Protein AF-A0A7Y0S0E7-F1 (afdb_monomer_lite)

InterPro domains:
  IPR016039 Thiolase-like [G3DSA:3.40.47.10] (1-91)
  IPR016039 Thiolase-like [SSF53901] (1-90)
  IPR020616 Thiolase, N-terminal [PF00108] (1-83)

pLDDT: mean 93.55, std 4.5, range [65.19, 97.75]

Sequence (91 aa):
AVMSAKRALEAQERGLFADELSPVSLNTKSEQAELDYDEPPRSIDLGKIPQLKPAFDEKGTVTAANSSAISDGAAALVLMDEDTARHQGLK

Foldseek 3Di:
DLVVLVVLVVCVVVCVCQVFFDWDWDDDPVDTDIDRGDDPSVPDDSVCVVVFQADPDNPDDHGPVVDDDDDDDDHDDDDDDPVVCVVVVHD

Structure (mmCIF, N/CA/C/O backbone):
data_AF-A0A7Y0S0E7-F1
#
_entry.id   AF-A0A7Y0S0E7-F1
#
loop_
_atom_site.group_PDB
_atom_site.id
_atom_site.type_symbol
_atom_site.label_atom_id
_atom_site.label_alt_id
_atom_site.label_comp_id
_atom_site.label_asym_id
_atom_site.label_entity_id
_atom_site.label_seq_id
_atom_site.pdbx_PDB_ins_code
_atom_site.Cartn_x
_atom_site.Cartn_y
_atom_site.Cartn_z
_atom_site.occupancy
_atom_site.B_iso_or_equiv
_atom_site.auth_seq_id
_atom_site.auth_comp_id
_atom_site.auth_asym_id
_atom_site.auth_atom_id
_atom_site.pdbx_PDB_model_num
ATOM 1 N N . ALA A 1 1 ? -0.222 -0.463 -14.955 1.00 86.75 1 ALA A N 1
ATOM 2 C CA . ALA A 1 1 ? 0.892 0.218 -14.265 1.00 86.75 1 ALA A CA 1
ATOM 3 C C . ALA A 1 1 ? 0.596 1.707 -14.039 1.00 86.75 1 ALA A C 1
ATOM 5 O O . ALA A 1 1 ? 0.025 2.027 -13.006 1.00 86.75 1 ALA A O 1
ATOM 6 N N . VAL A 1 2 ? 0.855 2.601 -15.010 1.00 93.88 2 VAL A N 1
ATOM 7 C CA . VAL A 1 2 ? 0.792 4.077 -14.837 1.00 93.88 2 VAL A CA 1
ATOM 8 C C . VAL A 1 2 ? -0.510 4.588 -14.207 1.00 93.88 2 VAL A C 1
ATOM 10 O O . VAL A 1 2 ? -0.460 5.355 -13.25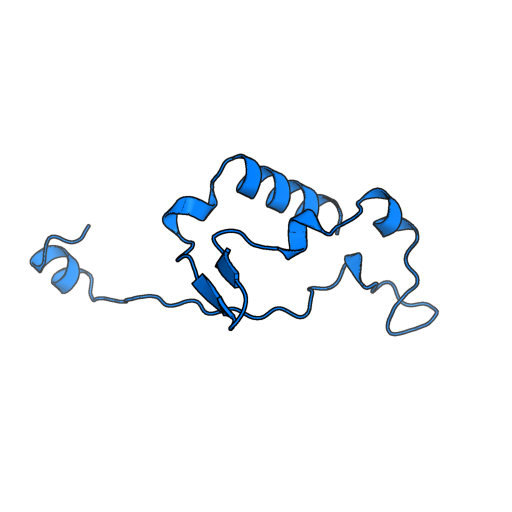2 1.00 93.88 2 VAL A O 1
ATOM 13 N N . MET A 1 3 ? -1.678 4.174 -14.716 1.00 96.19 3 MET A N 1
ATOM 14 C CA . MET A 1 3 ? -2.959 4.666 -14.184 1.00 96.19 3 MET A CA 1
ATOM 15 C C . MET A 1 3 ? -3.198 4.264 -12.725 1.00 96.19 3 MET A C 1
ATOM 17 O O . MET A 1 3 ? -3.773 5.047 -11.979 1.00 96.19 3 MET A O 1
ATOM 21 N N . SER A 1 4 ? -2.752 3.072 -12.320 1.00 95.56 4 SER A N 1
ATOM 22 C CA . SER A 1 4 ? -2.896 2.603 -10.937 1.00 95.56 4 SER A CA 1
ATOM 23 C C . SER A 1 4 ? -2.065 3.462 -9.988 1.00 95.56 4 SER A C 1
ATOM 25 O O . SER A 1 4 ? -2.590 3.954 -8.998 1.00 95.56 4 SER A O 1
ATOM 27 N N . ALA A 1 5 ? -0.799 3.713 -10.342 1.00 94.75 5 ALA A N 1
ATOM 28 C CA . ALA A 1 5 ? 0.102 4.551 -9.552 1.00 94.75 5 ALA A CA 1
ATOM 29 C C . ALA A 1 5 ? -0.412 5.996 -9.432 1.00 94.75 5 ALA A C 1
ATOM 31 O O . ALA A 1 5 ? -0.445 6.541 -8.336 1.00 94.75 5 ALA A O 1
ATOM 32 N N . LYS A 1 6 ? -0.897 6.590 -10.535 1.00 95.94 6 LYS A N 1
ATOM 33 C CA . LYS A 1 6 ? -1.488 7.939 -10.515 1.00 95.94 6 LYS A CA 1
ATOM 34 C C . LYS A 1 6 ? -2.700 8.041 -9.588 1.00 95.94 6 LYS A C 1
ATOM 36 O O . LYS A 1 6 ? -2.778 8.979 -8.811 1.00 95.94 6 LYS A O 1
ATOM 41 N N . ARG A 1 7 ? -3.628 7.080 -9.663 1.00 97.38 7 ARG A N 1
ATOM 42 C CA . ARG A 1 7 ? -4.829 7.071 -8.812 1.00 97.38 7 ARG A CA 1
ATOM 43 C C . ARG A 1 7 ? -4.487 6.888 -7.337 1.00 97.38 7 ARG A C 1
ATOM 45 O O . ARG A 1 7 ? -5.100 7.543 -6.510 1.00 97.38 7 ARG A O 1
ATOM 52 N N . ALA A 1 8 ? -3.522 6.023 -7.020 1.00 96.12 8 ALA A N 1
ATOM 53 C CA . ALA A 1 8 ? -3.084 5.805 -5.644 1.00 96.12 8 ALA A CA 1
ATOM 54 C C . ALA A 1 8 ? -2.435 7.065 -5.047 1.00 96.12 8 ALA A C 1
ATOM 56 O O . ALA A 1 8 ? -2.792 7.462 -3.944 1.00 96.12 8 ALA A O 1
ATOM 57 N N . LEU A 1 9 ? -1.552 7.731 -5.801 1.00 95.31 9 LEU A N 1
ATOM 58 C CA . LEU A 1 9 ? -0.964 9.013 -5.398 1.00 95.31 9 LEU A CA 1
ATOM 59 C C . LEU A 1 9 ? -2.038 10.082 -5.176 1.00 95.31 9 LEU A C 1
ATOM 61 O O . LEU A 1 9 ? -2.061 10.705 -4.123 1.00 95.31 9 LEU A O 1
ATOM 65 N N . GLU A 1 10 ? -2.969 10.239 -6.121 1.00 97.19 10 GLU A N 1
ATOM 66 C CA . GLU A 1 10 ? -4.062 11.209 -5.994 1.00 97.19 10 GLU A CA 1
ATOM 67 C C . GLU A 1 10 ? -4.954 10.907 -4.776 1.00 97.19 10 GLU A C 1
ATOM 69 O O . GLU A 1 10 ? -5.341 11.818 -4.048 1.00 97.19 10 GLU A O 1
ATOM 74 N N . ALA A 1 11 ? -5.274 9.634 -4.527 1.00 97.50 11 ALA A N 1
ATOM 75 C CA . ALA A 1 11 ? -6.073 9.226 -3.376 1.00 97.50 11 ALA A CA 1
ATOM 76 C C . ALA A 1 11 ? -5.375 9.554 -2.049 1.00 97.50 11 ALA A C 1
ATOM 78 O O . ALA A 1 11 ? -6.017 10.082 -1.142 1.00 97.50 11 ALA A O 1
ATOM 79 N N . GLN A 1 12 ? -4.063 9.314 -1.958 1.00 95.44 12 GLN A N 1
ATOM 80 C CA . GLN A 1 12 ? -3.266 9.686 -0.789 1.00 95.44 12 GLN A CA 1
ATOM 81 C C . GLN A 1 12 ? -3.156 11.202 -0.610 1.00 95.44 12 GLN A C 1
ATOM 83 O O . GLN A 1 12 ? -3.355 11.696 0.494 1.00 95.44 12 GLN A O 1
ATOM 88 N N . GLU A 1 13 ? -2.885 11.956 -1.679 1.00 95.19 13 GLU A N 1
ATOM 89 C CA . GLU A 1 13 ? -2.826 13.427 -1.643 1.00 95.19 13 GLU A CA 1
ATOM 90 C C . GLU A 1 13 ? -4.153 14.043 -1.185 1.00 95.19 13 GLU A C 1
ATOM 92 O O . GLU A 1 13 ? -4.175 15.062 -0.497 1.00 95.19 13 GLU A O 1
ATOM 97 N N . ARG A 1 14 ? -5.268 13.404 -1.545 1.00 97.50 14 ARG A N 1
ATOM 98 C CA . ARG A 1 14 ? -6.620 13.804 -1.147 1.00 97.50 14 ARG A CA 1
ATOM 99 C C . ARG A 1 14 ? -7.050 13.250 0.215 1.00 97.50 14 ARG A C 1
ATOM 101 O O . ARG A 1 14 ? -8.178 13.519 0.619 1.00 97.50 14 ARG A O 1
ATOM 108 N N . GLY A 1 15 ? -6.199 12.482 0.898 1.00 96.00 15 GLY A N 1
ATOM 109 C CA . GLY A 1 15 ? -6.494 11.888 2.203 1.00 96.00 15 GLY A CA 1
ATOM 110 C C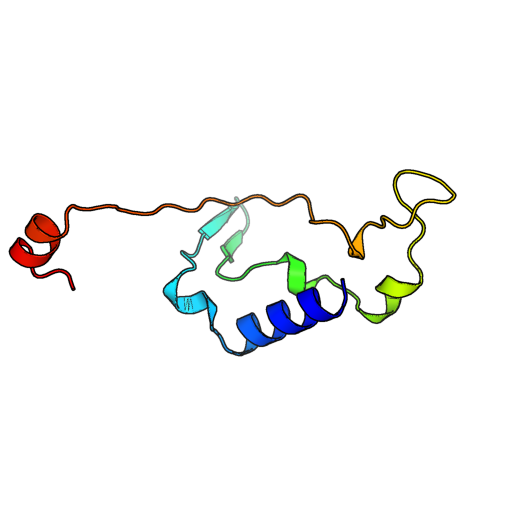 . GLY A 1 15 ? -7.624 10.855 2.183 1.00 96.00 15 GLY A C 1
ATOM 111 O O . GLY A 1 15 ? -8.264 10.644 3.205 1.00 96.00 15 GLY A O 1
ATOM 112 N N . LEU A 1 16 ? -7.899 10.215 1.040 1.00 97.75 16 LEU A N 1
ATOM 113 C CA . LEU A 1 16 ? -9.052 9.314 0.892 1.00 97.75 16 LEU A CA 1
ATOM 114 C C . LEU A 1 16 ? -8.949 8.035 1.732 1.00 97.75 16 LEU A C 1
ATOM 116 O O . LEU A 1 16 ? -9.969 7.398 1.963 1.00 97.75 16 LEU A O 1
ATOM 120 N N . PHE A 1 17 ? -7.746 7.672 2.181 1.00 96.44 17 PHE A N 1
ATOM 121 C CA . PHE A 1 17 ? -7.509 6.497 3.026 1.00 96.44 17 PHE A CA 1
ATOM 122 C C . PHE A 1 17 ? -7.431 6.828 4.523 1.00 96.44 17 PHE A C 1
ATOM 124 O O . PHE A 1 17 ? -7.210 5.932 5.332 1.00 96.44 17 PHE A O 1
ATOM 131 N N . ALA A 1 18 ? -7.609 8.096 4.914 1.00 94.12 18 ALA A N 1
ATOM 132 C CA . ALA A 1 18 ? -7.444 8.519 6.306 1.00 94.12 18 ALA A CA 1
ATOM 133 C C . ALA A 1 18 ? -8.410 7.807 7.273 1.00 94.12 18 ALA A C 1
ATOM 135 O O . ALA A 1 18 ? -8.043 7.556 8.415 1.00 94.12 18 ALA A O 1
ATOM 136 N N . ASP A 1 19 ? -9.613 7.452 6.809 1.00 95.62 19 ASP A N 1
ATOM 137 C CA . ASP A 1 19 ? -10.626 6.774 7.629 1.00 95.62 19 ASP A CA 1
ATOM 138 C C . ASP A 1 19 ? -10.378 5.257 7.773 1.00 95.62 19 ASP A C 1
ATOM 140 O O . ASP A 1 19 ? -10.928 4.633 8.681 1.00 95.62 19 ASP A O 1
ATOM 144 N N . GLU A 1 20 ? -9.577 4.648 6.889 1.00 96.50 20 GLU A N 1
ATOM 145 C CA . GLU A 1 20 ? -9.320 3.196 6.873 1.00 96.50 20 GLU A CA 1
ATOM 146 C C . GLU A 1 20 ? -7.905 2.808 7.328 1.00 96.50 20 GLU A C 1
ATOM 148 O O . GLU A 1 20 ? -7.686 1.666 7.741 1.00 96.50 20 GLU A O 1
ATOM 153 N N . LEU A 1 21 ? -6.946 3.739 7.299 1.00 96.00 21 LEU A N 1
ATOM 154 C CA . LEU A 1 21 ? -5.584 3.502 7.767 1.00 96.00 21 LEU A CA 1
ATOM 155 C C . LEU A 1 21 ? -5.489 3.644 9.288 1.00 96.00 21 LEU A C 1
ATOM 157 O O . LEU A 1 21 ? -5.745 4.701 9.857 1.00 96.00 21 LEU A O 1
ATOM 161 N N . SER A 1 22 ? -5.041 2.576 9.947 1.00 96.50 22 SER A N 1
ATOM 162 C CA . SER A 1 22 ? -4.591 2.633 11.338 1.00 96.50 22 SER A CA 1
ATOM 163 C C . SER A 1 22 ? -3.087 2.912 11.360 1.00 96.50 22 SER A C 1
ATOM 165 O O . SER A 1 22 ? -2.332 2.053 10.895 1.00 96.50 22 SER A O 1
ATOM 167 N N . PRO A 1 23 ? -2.623 4.042 11.924 1.00 94.88 23 PRO A N 1
ATOM 168 C CA . PRO A 1 23 ? -1.201 4.344 11.990 1.00 94.88 23 PRO A CA 1
ATOM 169 C C . PRO A 1 23 ? -0.400 3.277 12.741 1.00 94.88 23 PRO A C 1
ATOM 171 O O . PRO A 1 23 ? -0.851 2.719 13.747 1.00 94.88 23 PRO A O 1
ATOM 174 N N . VAL A 1 24 ? 0.811 3.005 12.259 1.00 94.62 24 VAL A N 1
ATOM 175 C CA . VAL A 1 24 ? 1.739 2.047 12.866 1.00 94.62 24 VAL A CA 1
ATOM 176 C C . VAL A 1 24 ? 2.927 2.795 13.453 1.00 94.62 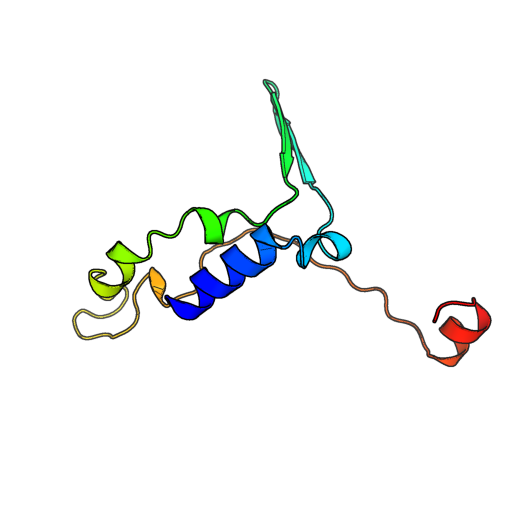24 VAL A C 1
ATOM 178 O O . VAL A 1 24 ? 3.678 3.460 12.741 1.00 94.62 24 VAL A O 1
ATOM 181 N N . SER A 1 25 ? 3.140 2.661 14.762 1.00 93.25 25 SER A N 1
ATOM 182 C CA . SER A 1 25 ? 4.320 3.231 15.415 1.00 93.25 25 SER A CA 1
ATOM 183 C C . SER A 1 25 ? 5.577 2.425 15.083 1.00 93.25 25 SER A C 1
ATOM 185 O O . SER A 1 25 ? 5.708 1.254 15.447 1.00 93.25 25 SER A O 1
ATOM 187 N N . LEU A 1 26 ? 6.541 3.082 14.452 1.00 91.00 26 LEU A N 1
ATOM 188 C CA . LEU A 1 26 ? 7.868 2.562 14.163 1.00 91.00 26 LEU A CA 1
ATOM 189 C C . LEU A 1 26 ? 8.809 2.961 15.304 1.00 91.00 26 LEU A C 1
ATOM 191 O O . LEU A 1 26 ? 9.419 4.029 15.302 1.00 91.00 26 LEU A O 1
ATOM 195 N N . ASN A 1 27 ? 8.909 2.093 16.310 1.00 87.19 27 ASN A N 1
ATOM 196 C CA . ASN A 1 27 ? 9.806 2.291 17.445 1.00 87.19 27 ASN A CA 1
ATOM 197 C C . ASN A 1 27 ? 11.125 1.557 17.210 1.00 87.19 27 ASN A C 1
ATOM 199 O O . ASN A 1 27 ? 11.222 0.343 17.401 1.00 87.19 27 ASN A O 1
ATOM 203 N N . THR A 1 28 ? 12.160 2.302 16.835 1.00 85.50 28 THR A N 1
ATOM 204 C CA . THR A 1 28 ? 13.535 1.796 16.834 1.00 85.50 28 THR A CA 1
ATOM 205 C C . THR A 1 28 ? 14.271 2.294 18.079 1.00 85.50 28 THR A C 1
ATOM 207 O O . THR A 1 28 ? 13.805 3.181 18.790 1.00 85.50 28 THR A O 1
ATOM 210 N N . LYS A 1 29 ? 15.456 1.740 18.370 1.00 84.75 29 LYS A N 1
ATOM 211 C CA . LYS A 1 29 ? 16.287 2.227 19.490 1.00 84.75 29 LYS A CA 1
ATOM 212 C C . LYS A 1 29 ? 16.703 3.697 19.338 1.00 84.75 29 LYS A C 1
ATOM 214 O O . LYS A 1 29 ? 17.084 4.309 20.331 1.00 84.75 29 LYS A O 1
ATOM 219 N N . SER A 1 30 ? 16.681 4.217 18.114 1.00 81.00 30 SER A N 1
ATOM 220 C CA . SER A 1 30 ? 17.282 5.500 17.745 1.00 81.00 30 SER A CA 1
ATOM 221 C C . SER A 1 30 ? 16.247 6.547 17.342 1.00 81.00 30 SER A C 1
ATOM 223 O O . SER A 1 30 ? 16.559 7.732 17.348 1.00 81.00 30 SER A O 1
ATOM 225 N N . GLU A 1 31 ? 15.042 6.117 16.966 1.00 79.88 31 GLU A N 1
ATOM 226 C CA . GLU A 1 31 ? 14.027 6.969 16.355 1.00 79.88 31 GLU A CA 1
ATOM 227 C C . GLU A 1 31 ? 12.625 6.423 16.632 1.00 79.88 31 GLU A C 1
ATOM 229 O O . GLU A 1 31 ? 12.402 5.207 16.605 1.00 79.88 31 GLU A O 1
ATOM 234 N N . GLN A 1 32 ? 11.701 7.346 16.888 1.00 87.19 32 GLN A N 1
ATOM 235 C CA . GLN A 1 32 ? 10.269 7.094 16.939 1.00 87.19 32 GLN A CA 1
ATOM 236 C C . GLN A 1 32 ? 9.637 7.799 15.746 1.00 87.19 32 GLN A C 1
ATOM 238 O O . GLN A 1 32 ? 9.746 9.018 15.623 1.00 87.19 32 GLN A O 1
ATOM 243 N N . ALA A 1 33 ? 8.994 7.025 14.881 1.00 90.50 33 ALA A N 1
ATOM 244 C CA . ALA A 1 33 ? 8.232 7.530 13.752 1.00 90.50 33 ALA A CA 1
ATOM 245 C C . ALA A 1 33 ? 6.846 6.878 13.729 1.00 90.50 33 ALA A C 1
ATOM 247 O O . ALA A 1 33 ? 6.614 5.845 14.358 1.00 90.50 33 ALA A O 1
ATOM 248 N N . GLU A 1 34 ? 5.926 7.484 12.998 1.00 92.38 34 GLU A N 1
ATOM 249 C CA . GLU A 1 34 ? 4.594 6.948 12.751 1.00 92.38 34 GLU A CA 1
ATOM 250 C C . GLU A 1 34 ? 4.434 6.760 11.245 1.00 92.38 34 GLU A C 1
ATOM 252 O O . GLU A 1 34 ? 4.827 7.626 10.462 1.00 92.38 34 GLU A O 1
ATOM 257 N N . LEU A 1 35 ? 3.920 5.598 10.851 1.00 92.81 35 LEU A N 1
ATOM 258 C CA . LEU A 1 35 ? 3.585 5.289 9.472 1.00 92.81 35 LEU A CA 1
ATOM 259 C C . LEU A 1 35 ? 2.065 5.301 9.322 1.00 92.81 35 LEU A C 1
ATOM 261 O O . LEU A 1 35 ? 1.387 4.387 9.788 1.00 92.81 35 LEU A O 1
ATOM 265 N N . ASP A 1 36 ? 1.550 6.344 8.678 1.00 94.25 36 ASP A N 1
ATOM 266 C CA . ASP A 1 36 ? 0.122 6.620 8.473 1.00 94.25 36 ASP A CA 1
ATOM 267 C C . ASP A 1 36 ? -0.255 6.751 6.981 1.00 94.25 36 ASP A C 1
ATOM 269 O O . ASP A 1 36 ? -1.326 7.246 6.636 1.00 94.25 36 ASP A O 1
ATOM 273 N N . TYR A 1 37 ? 0.618 6.302 6.073 1.00 94.25 37 TYR A N 1
ATOM 274 C CA . TYR A 1 37 ? 0.405 6.315 4.623 1.00 94.25 37 TYR A CA 1
ATOM 275 C C . TYR A 1 37 ? 1.020 5.078 3.958 1.00 94.25 37 TYR A C 1
ATOM 277 O O . TYR A 1 37 ? 2.009 4.537 4.450 1.00 94.25 37 TYR A O 1
ATOM 285 N N . ASP A 1 38 ? 0.510 4.665 2.789 1.00 95.50 38 ASP A N 1
ATOM 286 C CA . ASP A 1 38 ? 1.176 3.609 2.012 1.00 95.50 38 ASP A CA 1
ATOM 287 C C . ASP A 1 38 ? 2.430 4.152 1.323 1.00 95.50 38 ASP A C 1
ATOM 289 O O . ASP A 1 38 ? 2.383 5.084 0.515 1.00 95.50 38 ASP A O 1
ATOM 293 N N . GLU A 1 39 ? 3.565 3.523 1.583 1.00 94.06 39 GLU A N 1
ATOM 294 C CA . GLU A 1 39 ? 4.858 3.898 1.010 1.00 94.06 39 GLU A CA 1
ATOM 295 C C . GLU A 1 39 ? 4.982 3.634 -0.508 1.00 94.06 39 GLU A C 1
ATOM 297 O O . GLU A 1 39 ? 5.527 4.495 -1.215 1.00 94.06 39 GLU A O 1
ATOM 302 N N . PRO A 1 40 ? 4.491 2.498 -1.068 1.00 92.00 40 PRO A N 1
ATOM 303 C CA . PRO A 1 40 ? 4.825 2.110 -2.437 1.00 92.00 40 PRO A CA 1
ATOM 304 C C . PRO A 1 40 ? 4.457 3.137 -3.517 1.00 92.00 40 PRO A C 1
ATOM 306 O O . PRO A 1 40 ? 5.322 3.404 -4.355 1.00 92.00 40 PRO A O 1
ATOM 309 N N . PRO A 1 41 ? 3.260 3.765 -3.533 1.00 93.50 41 PRO A N 1
ATOM 310 C CA . PRO A 1 41 ? 2.894 4.722 -4.581 1.00 93.50 41 PRO A CA 1
ATOM 311 C C . PRO A 1 41 ? 3.883 5.883 -4.743 1.00 93.50 41 PRO A C 1
ATOM 313 O O . PRO A 1 41 ? 4.206 6.249 -5.874 1.00 93.50 41 PRO A O 1
ATOM 316 N N . ARG A 1 42 ? 4.417 6.418 -3.634 1.00 90.75 42 ARG A N 1
ATOM 317 C CA . ARG A 1 42 ? 5.361 7.555 -3.620 1.00 90.75 42 ARG A CA 1
ATOM 318 C C . ARG A 1 42 ? 6.731 7.216 -4.206 1.00 90.75 42 ARG A C 1
ATOM 320 O O . ARG A 1 42 ? 7.439 8.104 -4.669 1.00 90.75 42 ARG A O 1
ATOM 327 N N . SER A 1 43 ? 7.095 5.935 -4.216 1.00 89.44 43 SER A N 1
ATOM 328 C CA . SER A 1 43 ? 8.374 5.452 -4.750 1.00 89.44 43 SER A CA 1
ATOM 329 C C . SER A 1 43 ? 8.376 5.236 -6.273 1.00 89.44 43 SER A C 1
ATOM 331 O O . SER A 1 43 ? 9.433 5.009 -6.868 1.00 89.44 43 SER A O 1
ATOM 333 N N . ILE A 1 44 ? 7.208 5.290 -6.927 1.00 91.06 44 ILE A N 1
ATOM 334 C CA . ILE A 1 44 ? 7.065 4.923 -8.341 1.00 91.06 44 ILE A CA 1
ATOM 335 C C . ILE A 1 44 ? 7.456 6.086 -9.257 1.00 91.06 44 ILE A C 1
ATOM 337 O O . ILE A 1 44 ? 6.743 7.079 -9.390 1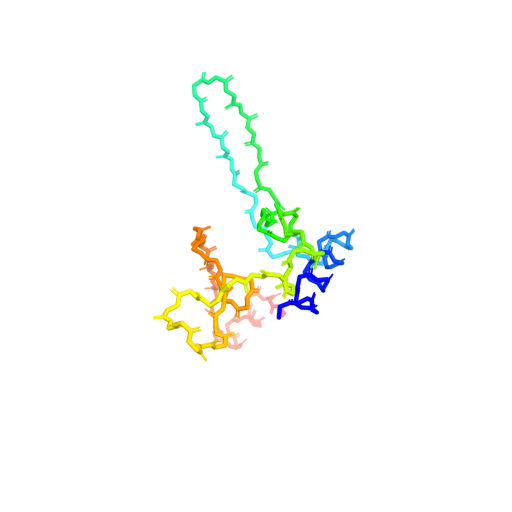.00 91.06 44 ILE A O 1
ATOM 341 N N . ASP A 1 45 ? 8.534 5.896 -10.015 1.00 91.88 45 ASP A N 1
ATOM 342 C CA . ASP A 1 45 ? 8.884 6.762 -11.141 1.00 91.88 45 ASP A CA 1
ATOM 343 C C . ASP A 1 45 ? 8.083 6.368 -12.394 1.00 91.88 45 ASP A C 1
ATOM 345 O O . ASP A 1 45 ? 8.400 5.402 -13.100 1.00 91.88 45 ASP A O 1
ATOM 349 N N . LEU A 1 46 ? 7.036 7.143 -12.689 1.00 92.31 46 LEU A N 1
ATOM 350 C CA . LEU A 1 46 ? 6.163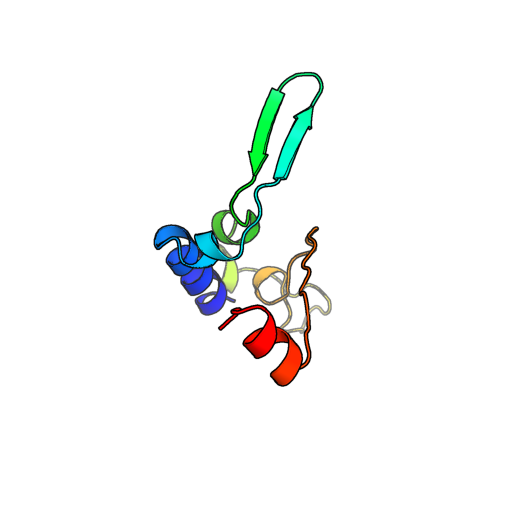 6.919 -13.844 1.00 92.31 46 LEU A CA 1
ATOM 351 C C . LEU A 1 46 ? 6.913 6.952 -15.186 1.00 92.31 46 LEU A C 1
ATOM 353 O O . LEU A 1 46 ? 6.493 6.271 -16.125 1.00 92.31 46 LEU A O 1
ATOM 357 N N . GLY A 1 47 ? 8.006 7.716 -15.286 1.00 92.94 47 GLY A N 1
ATOM 358 C CA . GLY A 1 47 ? 8.801 7.850 -16.508 1.00 92.94 47 GLY A CA 1
ATOM 359 C C . GLY A 1 47 ? 9.615 6.599 -16.835 1.00 92.94 47 GLY A C 1
ATOM 360 O O . GLY A 1 47 ? 9.879 6.324 -18.007 1.00 92.94 47 GLY A O 1
ATOM 361 N N . LYS A 1 48 ? 9.958 5.797 -15.820 1.00 93.19 48 LYS A N 1
ATOM 362 C CA . LYS A 1 48 ? 10.710 4.544 -15.989 1.00 93.19 48 LYS A CA 1
ATOM 363 C C . LYS A 1 48 ? 9.839 3.357 -16.381 1.00 93.19 48 LYS A C 1
ATOM 365 O O . LYS A 1 48 ? 10.357 2.410 -16.964 1.00 93.19 48 LYS A O 1
ATOM 370 N N . ILE A 1 49 ? 8.530 3.406 -16.124 1.00 93.00 49 ILE A N 1
ATOM 371 C CA . ILE A 1 49 ? 7.605 2.285 -16.373 1.00 93.00 49 ILE A CA 1
ATOM 372 C C . ILE A 1 49 ? 7.710 1.719 -17.806 1.00 93.00 49 ILE A C 1
ATOM 374 O O . ILE A 1 49 ? 7.811 0.497 -17.929 1.00 93.00 49 ILE A O 1
ATOM 378 N N . PRO A 1 50 ? 7.729 2.531 -18.887 1.00 93.06 50 PRO A N 1
ATOM 379 C CA . PRO A 1 50 ? 7.808 2.008 -20.255 1.00 93.06 50 PRO A CA 1
ATOM 380 C C . PRO A 1 50 ? 9.167 1.395 -20.620 1.00 93.06 50 PRO A C 1
ATOM 382 O O . PRO A 1 50 ? 9.274 0.726 -21.642 1.00 93.06 50 PRO A O 1
ATOM 385 N N . GLN A 1 51 ? 10.207 1.654 -19.824 1.00 94.38 51 GLN A N 1
ATOM 386 C CA . GLN A 1 51 ? 11.591 1.262 -20.112 1.00 94.38 51 GLN A CA 1
ATOM 387 C C . GLN A 1 51 ? 11.993 -0.048 -19.421 1.00 94.38 51 GLN A C 1
ATOM 389 O O . GLN A 1 51 ? 13.099 -0.548 -19.633 1.00 94.38 51 GLN A O 1
ATOM 394 N N . LEU A 1 52 ? 11.128 -0.598 -18.565 1.00 94.12 52 LEU A N 1
ATOM 395 C CA . LEU A 1 52 ? 11.445 -1.794 -17.795 1.00 94.12 52 LEU A CA 1
ATOM 396 C C . LEU A 1 52 ? 11.443 -3.043 -18.671 1.00 94.12 52 LEU A C 1
ATOM 398 O O . LEU A 1 52 ? 10.529 -3.278 -19.460 1.00 94.12 52 LEU A O 1
ATOM 402 N N . LYS A 1 53 ? 12.464 -3.875 -18.471 1.00 95.69 53 LYS A N 1
ATOM 403 C CA . LYS A 1 53 ? 12.564 -5.180 -19.118 1.00 95.69 53 LYS A CA 1
ATOM 404 C C . LYS A 1 53 ? 11.554 -6.166 -18.512 1.00 95.69 53 LYS A C 1
ATOM 406 O O . LYS A 1 53 ? 11.212 -6.035 -17.331 1.00 95.69 53 LYS A O 1
ATOM 411 N N . PRO A 1 54 ? 11.105 -7.160 -19.291 1.00 96.94 54 PRO A N 1
ATOM 412 C CA . PRO A 1 54 ? 10.348 -8.288 -18.767 1.00 96.94 54 PRO A CA 1
ATOM 413 C C . PRO A 1 54 ? 11.088 -8.995 -17.622 1.00 96.94 54 PRO A C 1
ATOM 415 O O . PRO A 1 54 ? 12.306 -9.157 -17.676 1.00 96.94 54 PRO A O 1
ATOM 418 N N . ALA A 1 55 ? 10.356 -9.395 -16.583 1.00 95.31 55 ALA A N 1
ATOM 419 C CA . ALA A 1 55 ? 10.930 -9.937 -15.349 1.00 95.31 55 ALA A CA 1
ATOM 420 C C . ALA A 1 55 ? 11.034 -11.473 -15.325 1.00 95.31 55 ALA A C 1
ATOM 422 O O . ALA A 1 55 ? 11.853 -12.009 -14.586 1.00 95.31 55 ALA A O 1
ATOM 423 N N . PHE A 1 56 ? 10.212 -12.174 -16.112 1.00 94.12 56 PHE A N 1
ATOM 424 C CA . PHE A 1 56 ? 10.073 -13.638 -16.033 1.00 94.12 56 PHE A CA 1
ATOM 425 C C . PHE A 1 56 ? 10.453 -14.376 -17.322 1.00 94.12 56 PHE A C 1
ATOM 427 O O . PHE A 1 56 ? 10.894 -15.518 -17.263 1.00 94.12 56 PHE A O 1
ATOM 434 N N . ASP A 1 57 ? 10.289 -13.734 -18.477 1.00 95.25 57 ASP A N 1
ATOM 435 C CA . ASP A 1 57 ? 10.579 -14.295 -19.801 1.00 95.25 57 ASP A CA 1
ATOM 436 C C . ASP A 1 57 ? 11.136 -13.174 -20.682 1.00 95.25 57 ASP A C 1
ATOM 438 O O . ASP A 1 57 ? 10.570 -12.083 -20.686 1.00 95.25 57 ASP A O 1
ATOM 442 N N . GLU A 1 58 ? 12.205 -13.425 -21.442 1.00 92.88 58 GLU A N 1
ATOM 443 C CA . GLU A 1 58 ? 12.834 -12.440 -22.336 1.00 92.88 58 GLU A CA 1
ATOM 444 C C . GLU A 1 58 ? 11.867 -11.815 -23.355 1.00 92.88 58 GLU A C 1
ATOM 446 O O . GLU A 1 58 ? 12.049 -10.661 -23.746 1.00 92.88 58 GLU A O 1
ATOM 451 N N . LYS A 1 59 ? 10.833 -12.552 -23.778 1.00 93.88 59 LYS A N 1
ATOM 452 C CA . LYS A 1 59 ? 9.778 -12.078 -24.691 1.00 93.88 59 LYS A CA 1
ATOM 453 C C . LYS A 1 59 ? 8.458 -11.786 -23.973 1.00 93.88 59 LYS A C 1
ATOM 455 O O . LYS A 1 59 ? 7.443 -11.538 -24.625 1.00 93.88 59 LYS A O 1
ATOM 460 N N . GLY A 1 60 ? 8.454 -11.841 -22.644 1.00 95.06 60 GLY A N 1
ATOM 461 C CA . GLY A 1 60 ? 7.275 -11.624 -21.819 1.00 95.06 60 GLY A CA 1
ATOM 462 C C . GLY A 1 60 ? 6.807 -10.168 -21.805 1.00 95.06 60 GLY A C 1
ATOM 463 O O . GLY A 1 60 ? 7.493 -9.250 -22.245 1.00 95.06 60 GLY A O 1
ATOM 464 N N . THR A 1 61 ? 5.618 -9.945 -21.253 1.00 95.44 61 THR A N 1
ATOM 465 C CA . THR A 1 61 ? 5.028 -8.604 -21.090 1.00 95.44 61 THR A CA 1
ATOM 466 C C . THR A 1 61 ? 5.011 -8.134 -19.636 1.00 95.44 61 THR A C 1
ATOM 468 O O . THR A 1 61 ? 4.741 -6.964 -19.364 1.00 95.44 61 THR A O 1
ATOM 471 N N . VAL A 1 62 ? 5.291 -9.033 -18.691 1.00 96.12 62 VAL A N 1
ATOM 472 C CA . VAL A 1 62 ? 5.250 -8.762 -17.253 1.00 96.12 62 VAL A CA 1
ATOM 473 C C . VAL A 1 62 ? 6.569 -8.141 -16.808 1.00 96.12 62 VAL A C 1
ATOM 475 O O . VAL A 1 62 ? 7.634 -8.723 -17.003 1.00 96.12 62 VAL A O 1
ATOM 478 N N . THR A 1 63 ? 6.496 -6.965 -16.198 1.00 95.94 63 THR A N 1
ATOM 479 C CA . THR A 1 63 ? 7.622 -6.197 -15.662 1.00 95.94 63 THR A CA 1
ATOM 480 C C . THR A 1 63 ? 7.382 -5.901 -14.185 1.00 95.94 63 THR A C 1
ATOM 482 O O . THR A 1 63 ? 6.263 -6.029 -13.681 1.00 95.94 63 THR A O 1
ATOM 485 N N . ALA A 1 64 ? 8.417 -5.433 -13.485 1.00 92.75 64 ALA A N 1
ATOM 486 C CA . ALA A 1 64 ? 8.278 -5.025 -12.088 1.00 92.75 64 ALA A CA 1
ATOM 487 C C . ALA A 1 64 ? 7.195 -3.943 -11.885 1.00 92.75 64 ALA A C 1
ATOM 489 O O . ALA A 1 64 ? 6.496 -3.969 -10.883 1.00 92.75 64 ALA A O 1
ATOM 490 N N . ALA A 1 65 ? 6.990 -3.027 -12.843 1.00 93.06 65 ALA A N 1
ATOM 491 C CA . ALA A 1 65 ? 6.010 -1.944 -12.684 1.00 93.06 65 ALA A CA 1
ATOM 492 C C . ALA A 1 65 ? 4.559 -2.321 -13.009 1.00 93.06 65 ALA A C 1
ATOM 494 O O . ALA A 1 65 ? 3.644 -1.568 -12.668 1.00 93.06 65 ALA A O 1
ATOM 495 N N . ASN A 1 66 ? 4.322 -3.407 -13.749 1.00 94.12 66 ASN A N 1
ATOM 496 C CA . ASN A 1 66 ? 2.962 -3.875 -14.037 1.00 94.12 66 ASN A CA 1
ATOM 497 C C . ASN A 1 66 ? 2.544 -5.078 -13.183 1.00 94.12 66 ASN A C 1
ATOM 499 O O . ASN A 1 66 ? 1.445 -5.590 -13.377 1.00 94.12 66 ASN A O 1
ATOM 503 N N . SER A 1 67 ? 3.388 -5.445 -12.221 1.00 92.75 67 SER A N 1
ATOM 504 C CA . SER A 1 67 ? 3.126 -6.434 -11.180 1.00 92.75 67 SER A CA 1
ATOM 505 C C . SER A 1 67 ? 2.936 -5.735 -9.832 1.00 92.75 67 SER A C 1
ATOM 507 O O . SER A 1 67 ? 3.368 -4.595 -9.655 1.00 92.75 67 SER A O 1
ATOM 509 N N . SER A 1 68 ? 2.293 -6.410 -8.881 1.00 91.94 68 SER A N 1
ATOM 510 C CA . SER A 1 68 ? 2.216 -5.922 -7.500 1.00 91.94 68 SER A CA 1
ATOM 511 C C . SER A 1 68 ? 3.582 -5.999 -6.813 1.00 91.94 68 SER A C 1
ATOM 513 O O . SER A 1 68 ? 4.379 -6.892 -7.108 1.00 91.94 68 SER A O 1
ATOM 515 N N . ALA A 1 69 ? 3.842 -5.069 -5.892 1.00 89.38 69 ALA A N 1
ATOM 516 C CA . ALA A 1 69 ? 5.030 -5.107 -5.048 1.00 89.38 69 ALA A CA 1
ATOM 517 C C . ALA A 1 69 ? 4.905 -6.204 -3.979 1.00 89.38 69 ALA A C 1
ATOM 519 O O . ALA A 1 69 ? 3.804 -6.633 -3.633 1.00 89.38 69 ALA A O 1
ATOM 520 N N . ILE A 1 70 ? 6.046 -6.634 -3.443 1.00 93.00 70 ILE A N 1
ATOM 521 C CA . ILE A 1 70 ? 6.077 -7.371 -2.179 1.00 93.00 70 ILE A CA 1
ATOM 522 C C . ILE A 1 70 ? 5.867 -6.328 -1.083 1.00 93.00 70 ILE A C 1
ATOM 524 O O . ILE A 1 70 ? 6.579 -5.323 -1.051 1.00 93.00 70 ILE A O 1
ATOM 528 N N . SER A 1 71 ? 4.851 -6.518 -0.250 1.00 92.62 71 SER A N 1
ATOM 529 C CA . SER A 1 71 ? 4.434 -5.528 0.741 1.00 92.62 71 SER A CA 1
ATOM 530 C C . SER A 1 71 ? 3.996 -6.213 2.026 1.00 92.62 71 SER A C 1
ATOM 532 O O . SER A 1 71 ? 3.426 -7.305 1.978 1.00 92.62 71 SER A O 1
ATOM 534 N N . ASP A 1 72 ? 4.241 -5.535 3.144 1.00 94.88 72 ASP A N 1
ATOM 535 C CA . ASP A 1 72 ? 3.857 -5.971 4.480 1.00 94.88 72 ASP A CA 1
ATOM 536 C C . ASP A 1 72 ? 2.689 -5.114 4.975 1.00 94.88 72 ASP A C 1
ATOM 538 O O . ASP A 1 72 ? 2.714 -3.889 4.870 1.00 94.88 72 ASP A O 1
ATOM 542 N N . GLY A 1 73 ? 1.649 -5.756 5.502 1.00 94.06 73 GLY A N 1
ATOM 543 C CA . GLY A 1 73 ? 0.462 -5.069 5.999 1.00 94.06 73 GLY A CA 1
ATOM 544 C C . GLY A 1 73 ? -0.544 -6.026 6.629 1.00 94.06 73 GLY A C 1
ATOM 545 O O . GLY A 1 73 ? -0.481 -7.241 6.432 1.00 94.06 73 GLY A O 1
ATOM 546 N N . ALA A 1 74 ? -1.481 -5.467 7.392 1.00 96.38 74 ALA A N 1
ATOM 547 C CA . ALA A 1 74 ? -2.593 -6.194 7.988 1.00 96.38 74 ALA A CA 1
ATOM 548 C C . ALA A 1 74 ? -3.890 -5.398 7.812 1.00 96.38 74 ALA A C 1
ATOM 550 O O . ALA A 1 74 ? -3.886 -4.173 7.879 1.00 96.38 74 ALA A O 1
ATOM 551 N N . ALA A 1 75 ? -4.999 -6.109 7.620 1.00 96.94 75 ALA A N 1
ATOM 552 C CA . ALA A 1 75 ? -6.338 -5.537 7.570 1.00 96.94 75 ALA A CA 1
ATOM 553 C C . ALA A 1 75 ? -7.283 -6.402 8.409 1.00 96.94 75 ALA A C 1
ATOM 555 O O . ALA A 1 75 ? -7.154 -7.629 8.432 1.00 96.94 75 ALA A O 1
ATOM 556 N N . ALA A 1 76 ? -8.229 -5.767 9.096 1.00 97.25 76 ALA A N 1
ATOM 557 C CA . ALA A 1 76 ? -9.214 -6.442 9.930 1.00 97.25 76 ALA A CA 1
ATOM 558 C C . ALA A 1 76 ? -10.598 -5.818 9.736 1.00 97.25 76 ALA A C 1
ATOM 560 O O . ALA A 1 76 ? -10.726 -4.618 9.513 1.00 97.25 76 ALA A O 1
ATOM 561 N N . LEU A 1 77 ? -11.634 -6.649 9.839 1.00 97.00 77 LEU A N 1
ATOM 562 C CA . LEU A 1 77 ? -13.035 -6.249 9.752 1.00 97.00 77 LEU A CA 1
ATOM 563 C C . LEU A 1 77 ? -13.803 -6.904 10.900 1.00 97.00 77 LEU A C 1
ATOM 565 O O . LEU A 1 77 ? -13.573 -8.072 11.216 1.00 97.00 77 LEU A O 1
ATOM 569 N N . VAL A 1 78 ? -14.735 -6.163 11.495 1.00 95.12 78 VAL A N 1
ATOM 570 C CA . VAL A 1 78 ? -15.706 -6.702 12.453 1.00 95.12 78 VAL A CA 1
ATOM 571 C C . VAL A 1 78 ? -17.026 -6.898 11.721 1.00 95.12 78 VAL A C 1
ATOM 573 O O . VAL A 1 78 ? -17.562 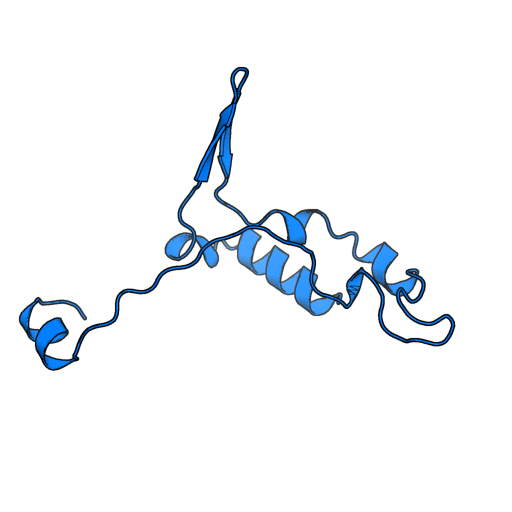-5.958 11.142 1.00 95.12 78 VAL A O 1
ATOM 576 N N . LEU A 1 79 ? -17.540 -8.126 11.736 1.00 95.81 79 LEU A N 1
ATOM 577 C CA . LEU A 1 79 ? -18.812 -8.491 11.115 1.00 95.81 79 LEU A CA 1
ATOM 578 C C . LEU A 1 79 ? -19.856 -8.752 12.201 1.00 95.81 79 LEU A C 1
ATOM 580 O O . LEU A 1 79 ? -19.535 -9.319 13.247 1.00 95.81 79 LEU A O 1
ATOM 584 N N . MET A 1 80 ? -21.099 -8.343 11.951 1.00 95.81 80 MET A N 1
ATOM 585 C CA . MET A 1 80 ? -22.216 -8.480 12.887 1.00 95.81 80 MET A CA 1
ATOM 586 C C . MET A 1 80 ? -23.502 -8.784 12.116 1.00 95.81 80 MET A C 1
ATOM 588 O O . MET A 1 80 ? -23.676 -8.292 11.001 1.00 95.81 80 MET A O 1
ATOM 592 N N . ASP A 1 81 ? -24.414 -9.550 12.717 1.00 97.06 81 ASP A N 1
ATOM 593 C CA . ASP A 1 81 ? -25.777 -9.678 12.192 1.00 97.06 81 ASP A CA 1
ATOM 594 C C . ASP A 1 81 ? -26.485 -8.317 12.205 1.00 97.06 81 ASP A C 1
ATOM 596 O O . ASP A 1 81 ? -26.335 -7.543 13.156 1.00 97.06 81 ASP A O 1
ATOM 600 N N . GLU A 1 82 ? -27.300 -8.046 11.181 1.00 96.56 82 GLU A N 1
ATOM 601 C CA . GLU A 1 82 ? -27.991 -6.760 11.018 1.00 96.56 82 GLU A CA 1
ATOM 602 C C . GLU A 1 82 ? -28.852 -6.403 12.242 1.00 96.56 82 GLU A C 1
ATOM 604 O O . GLU A 1 82 ? -28.768 -5.286 12.756 1.00 96.56 82 GLU A O 1
ATOM 609 N N . ASP A 1 83 ? -29.631 -7.360 12.756 1.00 96.88 83 ASP A N 1
ATOM 610 C CA . ASP A 1 83 ? -30.485 -7.151 13.932 1.00 96.88 83 ASP A CA 1
ATOM 611 C C . ASP A 1 83 ? -29.661 -6.811 15.182 1.00 96.88 83 ASP A C 1
ATOM 613 O O . ASP A 1 83 ? -30.037 -5.934 15.965 1.00 96.88 83 ASP A O 1
ATOM 617 N N . THR A 1 84 ? -28.498 -7.451 15.344 1.00 96.75 84 THR A N 1
ATOM 618 C CA . THR A 1 84 ? -27.578 -7.185 16.458 1.00 96.75 84 THR A CA 1
ATOM 619 C C . THR A 1 84 ? -26.953 -5.798 16.335 1.00 96.75 84 THR A C 1
ATOM 621 O O . THR A 1 84 ? -26.923 -5.058 17.319 1.00 96.75 84 THR A O 1
ATOM 624 N N . ALA A 1 85 ? -26.494 -5.413 15.140 1.00 97.00 85 ALA A N 1
ATOM 625 C CA . ALA A 1 85 ? -25.940 -4.084 14.886 1.00 97.00 85 ALA A CA 1
ATOM 626 C C . ALA A 1 85 ? -26.974 -2.984 15.187 1.00 97.00 85 ALA A C 1
ATOM 628 O O . ALA A 1 85 ? -26.686 -2.062 15.955 1.00 97.00 85 ALA A O 1
ATOM 629 N N . ARG A 1 86 ? -28.214 -3.145 14.694 1.00 95.81 86 ARG A N 1
ATOM 630 C CA . ARG A 1 86 ? -29.334 -2.228 14.968 1.00 95.81 86 ARG A CA 1
ATOM 631 C C . ARG A 1 86 ? -29.653 -2.139 16.458 1.00 95.81 86 ARG A C 1
ATOM 633 O O . ARG A 1 86 ? -29.846 -1.035 16.965 1.00 95.81 86 ARG A O 1
ATOM 640 N N . HIS A 1 87 ? -29.692 -3.271 17.165 1.00 96.56 87 HIS A N 1
ATOM 641 C CA . HIS A 1 87 ? -29.952 -3.296 18.607 1.00 96.56 87 HIS A CA 1
ATOM 642 C C . HIS A 1 87 ? -28.867 -2.562 19.408 1.00 96.56 87 HIS A C 1
ATOM 644 O O . HIS A 1 87 ? -29.181 -1.875 20.377 1.00 96.56 87 HIS A O 1
ATOM 650 N N . GLN A 1 88 ? -27.605 -2.655 18.979 1.00 95.69 88 GLN A N 1
ATOM 651 C CA . GLN A 1 88 ? -26.485 -1.929 19.586 1.00 95.69 88 GLN A CA 1
ATOM 652 C C . GLN A 1 88 ? -26.362 -0.466 19.120 1.00 95.69 88 GLN A C 1
ATOM 654 O O . GLN A 1 88 ? -25.470 0.247 19.574 1.00 95.69 88 GLN A O 1
ATOM 659 N N . GLY A 1 89 ? -27.253 0.010 18.244 1.00 95.94 89 GLY A N 1
ATOM 660 C CA . GLY A 1 89 ? -27.239 1.386 17.741 1.00 95.94 89 GLY A CA 1
ATOM 661 C C . GLY A 1 89 ? -26.135 1.677 16.720 1.00 95.94 89 GLY A C 1
ATOM 662 O O . GLY A 1 89 ? -25.863 2.845 16.439 1.00 95.94 89 GLY A O 1
ATOM 663 N N . LEU A 1 90 ? -25.516 0.636 16.162 1.00 92.19 90 LEU A N 1
ATOM 664 C CA . LEU A 1 90 ? -24.548 0.733 15.073 1.00 92.19 90 LEU A CA 1
ATOM 665 C C . LEU A 1 90 ? -25.325 0.813 13.746 1.00 92.19 90 LEU A C 1
ATOM 667 O O . LEU A 1 90 ? -26.314 0.098 13.563 1.00 92.19 90 LEU A O 1
ATOM 671 N N . LYS A 1 91 ? -24.936 1.740 12.864 1.00 65.19 91 LYS A N 1
ATOM 672 C CA . LYS A 1 91 ? -25.611 2.010 11.583 1.00 65.19 91 LYS A CA 1
ATOM 673 C C . LYS A 1 91 ? -24.785 1.532 10.406 1.00 65.19 91 LYS A C 1
ATOM 675 O O . LYS A 1 91 ? -23.555 1.732 10.463 1.00 65.19 91 LYS A O 1
#

Secondary structure (DSSP, 8-state):
-HHHHHHHHHHHHTTTTTTTPPPEEEE-SS-EEEE-S-SGGGG--TTTGGGPPPSS-TT----GGGSPPP-----------HHHHHHTT--

Organism: Vibrio parahaemolyticus (NCBI:txid670)

Radius of gyration: 19.09 Å; chains: 1; bounding box: 48×28×44 Å